Protein 7DGY (pdb70)

Solvent-accessible surface area: 5632 Å² total; per-residue (Å²): 89,48,100,89,1,40,61,28,0,52,48,34,0,107,70,1,9,58,40,3,140,136,55,32,51,68,106,83,0,54,62,73,0,52,101,9,0,120,89,0,15,60,64,6,90,160,88,70,20,60,112,65,9,15,116,130,0,22,74,17,0,66,55,10,0,97,62,33,13,154,109,28,107,118,101,7,14,114,66,0,63,65,0,2,84,27,0,28,104,32,0,106,85,44,11,120,103,111,189

B-factor: mean 35.5, std 10.79, range [22.15, 73.75]

Foldseek 3Di:
DCVVLLVLLLVLLVVLLVCLQVPHDLVVSLVSLLVVLVVSLCVCVVVVHDPVVLVSSLVSLQVSLVVSLVVHPDVSSVSSNVSSVSSSVNSVVVVVVVD

Nearest PDB structures (foldseek):
  7dgy-assembly1_A  TM=1.010E+00  e=1.486E-13  Escherichia coli 'BL21-Gold(DE3)pLysS AG'
  8g9k-assembly1_A  TM=6.183E-01  e=2.452E-01  synthetic construct
  1s2x-assembly1_A  TM=3.249E-01  e=5.419E+00  Helicobacter pylori
  1t6p-assembly2_G  TM=3.095E-01  e=5.419E+00  Rhodotorula toruloides

Structure (mmCIF, N/CA/C/O backbone):
data_7DGY
#
_entry.id   7DGY
#
_cell.length_a   70.682
_cell.length_b   70.682
_cell.length_c   64.540
_cell.angle_alpha   90.000
_cell.angle_beta   90.000
_cell.angle_gamma   90.000
#
_symmetry.space_group_name_H-M   'P 41 21 2'
#
loop_
_entity.id
_entity.type
_entity.pdbx_description
1 polymer 'de novo designed protein H4C2R'
2 water water
#
loop_
_atom_site.group_PDB
_atom_site.id
_atom_site.type_symbol
_atom_site.label_atom_id
_atom_site.label_alt_id
_atom_site.label_comp_id
_atom_site.label_asym_id
_atom_site.label_entity_id
_atom_site.label_seq_id
_atom_site.pdbx_PDB_ins_code
_atom_site.Cartn_x
_atom_site.Cartn_y
_atom_site.Cartn_z
_atom_site.occupancy
_atom_site.B_iso_or_equiv
_atom_site.auth_seq_id
_atom_site.auth_comp_id
_atom_site.auth_asym_id
_atom_site.auth_atom_id
_atom_site.pdbx_PDB_model_num
ATOM 1 N N . GLY A 1 2 ? -4.827 36.044 -2.228 1.00 67.28 0 GLY A N 1
ATOM 2 C CA . GLY A 1 2 ? -3.599 36.697 -2.643 1.00 65.44 0 GLY A CA 1
ATOM 3 C C . GLY A 1 2 ? -2.510 35.706 -3.008 1.00 51.84 0 GLY A C 1
ATOM 4 O O . GLY A 1 2 ? -1.435 35.703 -2.411 1.00 53.92 0 GLY A O 1
ATOM 5 N N . HIS A 1 3 ? -2.791 34.857 -3.993 1.00 46.36 1 HIS A N 1
ATOM 6 C CA . HIS A 1 3 ? -1.853 33.822 -4.433 1.00 40.66 1 HIS A CA 1
ATOM 7 C C . HIS A 1 3 ? -1.817 33.780 -5.952 1.00 38.37 1 HIS A C 1
ATOM 8 O O . HIS A 1 3 ? -2.234 32.798 -6.583 1.00 36.60 1 HIS A O 1
ATOM 15 N N . PRO A 1 4 ? -1.288 34.833 -6.583 1.00 36.27 2 PRO A N 1
ATOM 16 C CA . PRO A 1 4 ? -1.213 34.847 -8.051 1.00 38.83 2 PRO A CA 1
ATOM 17 C C . PRO A 1 4 ? -0.328 33.756 -8.623 1.00 35.72 2 PRO A C 1
ATOM 18 O O . PRO A 1 4 ? -0.527 33.366 -9.781 1.00 33.65 2 PRO A O 1
ATOM 22 N N . GLU A 1 5 ? 0.648 33.258 -7.858 1.00 31.87 3 GLU A N 1
ATOM 23 C CA . GLU A 1 5 ? 1.479 32.170 -8.361 1.00 31.49 3 GLU A CA 1
ATOM 24 C C . GLU A 1 5 ? 0.671 30.887 -8.531 1.00 32.30 3 GLU A C 1
ATOM 25 O O . GLU A 1 5 ? 0.972 30.083 -9.422 1.00 29.36 3 GLU A O 1
ATOM 31 N N . ILE A 1 6 ? -0.358 30.679 -7.703 1.00 31.60 4 ILE A N 1
ATOM 32 C CA . ILE A 1 6 ? -1.199 29.496 -7.875 1.00 31.13 4 ILE A CA 1
ATOM 33 C C . ILE A 1 6 ? -2.092 29.661 -9.097 1.00 30.11 4 ILE A C 1
ATOM 34 O O . ILE A 1 6 ? -2.267 28.728 -9.891 1.00 30.69 4 ILE A O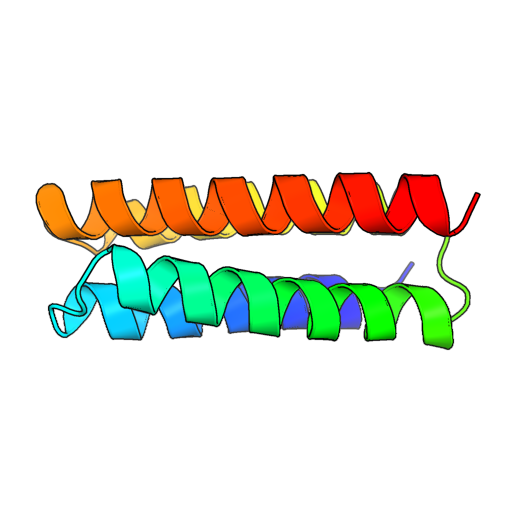 1
ATOM 39 N N . VAL A 1 7 ? -2.669 30.850 -9.275 1.00 32.18 5 VAL A N 1
ATOM 40 C CA . VAL A 1 7 ? -3.473 31.101 -10.467 1.00 30.47 5 VAL A CA 1
ATOM 41 C C . VAL A 1 7 ? -2.629 30.891 -11.719 1.00 30.03 5 VAL A C 1
ATOM 42 O O . VAL A 1 7 ? -3.056 30.233 -12.675 1.00 30.73 5 VAL A O 1
ATOM 46 N N . ALA A 1 8 ? -1.396 31.414 -11.714 1.00 28.10 6 ALA A N 1
ATOM 47 C CA . ALA A 1 8 ? -0.528 31.246 -12.874 1.00 28.48 6 ALA A CA 1
ATOM 48 C C . ALA A 1 8 ? -0.162 29.784 -13.101 1.00 29.98 6 ALA A C 1
ATOM 49 O O . ALA A 1 8 ? -0.022 29.352 -14.253 1.00 29.27 6 ALA A O 1
ATOM 51 N N . ALA A 1 9 ? 0.016 29.011 -12.029 1.00 25.18 7 ALA A N 1
ATOM 52 C CA . ALA A 1 9 ? 0.303 27.589 -12.210 1.00 26.04 7 ALA A CA 1
ATOM 53 C C . ALA A 1 9 ? -0.882 26.877 -12.852 1.00 27.88 7 ALA A C 1
ATOM 54 O O . ALA A 1 9 ? -0.705 26.022 -13.728 1.00 26.49 7 ALA A O 1
ATOM 56 N N . ALA A 1 10 ? -2.100 27.219 -12.428 1.00 26.36 8 ALA A N 1
ATOM 57 C CA . ALA A 1 10 ? -3.282 26.579 -12.999 1.00 27.68 8 ALA A CA 1
ATOM 58 C C . ALA A 1 10 ? -3.407 26.896 -14.479 1.00 26.87 8 ALA A C 1
ATOM 59 O O . ALA A 1 10 ? -3.724 26.016 -15.285 1.00 26.75 8 ALA A O 1
ATOM 61 N N . VAL A 1 11 ? -3.157 28.156 -14.858 1.00 24.87 9 VAL A N 1
ATOM 62 C CA . VAL A 1 11 ? -3.183 28.521 -16.270 1.00 24.15 9 VAL A CA 1
ATOM 63 C C . VAL A 1 11 ? -2.148 27.717 -17.042 1.00 26.19 9 VAL A C 1
ATOM 64 O O . VAL A 1 11 ? -2.400 27.264 -18.169 1.00 27.57 9 VAL A O 1
ATOM 68 N N . ALA A 1 12 ? -0.970 27.511 -16.437 1.00 26.90 10 ALA A N 1
ATOM 69 C CA . ALA A 1 12 ? 0.089 26.759 -17.101 1.00 26.19 10 ALA A CA 1
ATOM 70 C C . ALA A 1 12 ? -0.308 25.298 -17.312 1.00 27.86 10 ALA A C 1
ATOM 71 O O . ALA A 1 12 ? 0.052 24.692 -18.331 1.00 29.22 10 ALA A O 1
ATOM 73 N N . PHE A 1 13 ? -1.039 24.711 -16.362 1.00 24.91 11 PHE A N 1
ATOM 74 C CA . PHE A 1 13 ? -1.534 23.349 -16.560 1.00 23.48 11 PHE A CA 1
ATOM 75 C C . PHE A 1 13 ? -2.550 23.295 -17.695 1.00 25.92 11 PHE A C 1
ATOM 76 O O . PHE A 1 13 ? -2.554 22.346 -18.489 1.00 27.20 11 PHE A O 1
ATOM 84 N N . VAL A 1 14 ? -3.417 24.306 -17.797 1.00 25.57 12 VAL A N 1
ATOM 85 C CA . VAL A 1 14 ? -4.339 24.359 -18.931 1.00 24.08 12 VAL A CA 1
ATOM 86 C C . VAL A 1 14 ? -3.564 24.467 -20.240 1.00 26.33 12 VAL A C 1
ATOM 87 O O . VAL A 1 14 ? -3.911 23.826 -21.240 1.00 27.56 12 VAL A O 1
ATOM 91 N N . ARG A 1 15 ? -2.495 25.248 -20.246 1.00 24.21 13 ARG A N 1
ATOM 92 C CA . ARG A 1 15 ? -1.670 25.373 -21.471 1.00 23.86 13 ARG A CA 1
ATOM 93 C C . ARG A 1 15 ? -1.090 24.005 -21.847 1.00 26.70 13 ARG A C 1
ATOM 94 O O . ARG A 1 15 ? -1.042 23.687 -22.977 1.00 28.56 13 ARG A O 1
ATOM 102 N N . GLN A 1 16 ? -0.721 23.213 -20.870 1.00 27.19 14 GLN A N 1
ATOM 103 C CA . GLN A 1 16 ? -0.176 21.867 -21.168 1.00 27.77 14 GLN A CA 1
ATOM 104 C C . GLN A 1 16 ? -1.267 21.051 -21.856 1.00 28.49 14 GLN A C 1
ATOM 105 O O . GLN A 1 16 ? -0.972 20.385 -22.792 1.00 29.46 14 GLN A O 1
ATOM 111 N N . ILE A 1 17 ? -2.493 21.138 -21.375 1.00 25.06 15 ILE A N 1
ATOM 112 C CA . ILE A 1 17 ? -3.556 20.358 -21.993 1.00 27.97 15 ILE A CA 1
ATOM 113 C C . ILE A 1 17 ? -3.882 20.910 -23.373 1.00 28.96 15 ILE A C 1
ATOM 114 O O . ILE A 1 17 ? -4.238 20.154 -24.285 1.00 26.88 15 ILE A O 1
ATOM 119 N N . TRP A 1 18 ? -3.740 22.224 -23.565 1.00 26.57 16 TRP A N 1
ATOM 120 C CA . TRP A 1 18 ? -3.859 22.785 -24.906 1.00 26.87 16 TRP A CA 1
ATOM 121 C C . TRP A 1 18 ? -2.838 22.160 -25.852 1.00 29.55 16 TRP A C 1
ATOM 122 O O . TRP A 1 18 ? -3.171 21.804 -26.992 1.00 28.46 16 TRP A O 1
ATOM 133 N N . GLU A 1 19 ? -1.614 21.996 -25.387 1.00 30.24 17 GLU A N 1
ATOM 134 C CA . GLU A 1 19 ? -0.575 21.338 -26.218 1.00 33.79 17 GLU A CA 1
ATOM 135 C C . GLU A 1 19 ? -1.023 19.917 -26.560 1.00 30.97 17 GLU A C 1
ATOM 136 O O . GLU A 1 19 ? -0.933 19.555 -27.686 1.00 34.14 17 GLU A O 1
ATOM 142 N N . TYR A 1 20 ? -1.493 19.177 -25.575 1.00 28.04 18 TYR A N 1
ATOM 143 C CA . TYR A 1 20 ? -1.977 17.820 -25.816 1.00 30.69 18 TYR A CA 1
ATOM 144 C C . TYR A 1 20 ? -3.079 17.810 -26.868 1.00 30.63 18 TYR A C 1
ATOM 145 O O . TYR A 1 20 ? -3.085 16.969 -27.772 1.00 32.43 18 TYR A O 1
ATOM 154 N N . ALA A 1 21 ? -4.043 18.727 -26.742 1.00 31.78 19 ALA A N 1
ATOM 155 C CA . ALA A 1 21 ? -5.140 18.790 -27.701 1.00 30.93 19 ALA A CA 1
ATOM 156 C C . ALA A 1 21 ? -4.620 19.078 -29.101 1.00 32.58 19 ALA A C 1
ATOM 157 O O . ALA A 1 21 ? -5.044 18.447 -30.077 1.00 34.40 19 ALA A O 1
ATOM 159 N N . ARG A 1 22 ? -3.706 20.046 -29.216 1.00 30.50 20 ARG A N 1
ATOM 160 C CA . ARG A 1 22 ? -3.135 20.393 -30.513 1.00 33.66 20 ARG A CA 1
ATOM 161 C C . ARG A 1 22 ? -2.442 19.194 -31.144 1.00 37.56 20 ARG A C 1
ATOM 162 O O . ARG A 1 22 ? -2.473 19.019 -32.369 1.00 39.93 20 ARG A O 1
ATOM 170 N N . GLN A 1 23 ? -1.832 18.345 -30.322 1.00 36.04 21 GLN A N 1
ATOM 171 C CA . GLN A 1 23 ? -1.135 17.163 -30.814 1.00 37.06 21 GLN A CA 1
ATOM 172 C C . GLN A 1 23 ? -2.075 16.018 -31.164 1.00 43.53 21 GLN A C 1
ATOM 173 O O . GLN A 1 23 ? -1.598 14.962 -31.601 1.00 41.15 21 GLN A O 1
ATOM 179 N N . GLY A 1 24 ? -3.381 16.196 -30.986 1.00 36.28 22 GLY A N 1
ATOM 180 C CA . GLY A 1 24 ? -4.344 15.163 -31.326 1.00 38.63 22 GLY A CA 1
ATOM 181 C C . GLY A 1 24 ? -4.610 14.138 -30.249 1.00 37.48 22 GLY A C 1
ATOM 182 O O . GLY A 1 24 ? -5.086 13.042 -30.564 1.00 38.99 22 GLY A O 1
ATOM 183 N N . MET A 1 25 ? -4.318 14.454 -28.990 1.00 31.96 23 MET A N 1
ATOM 184 C CA . MET A 1 25 ? -4.548 13.512 -27.906 1.00 36.75 23 MET A CA 1
ATOM 185 C C . MET A 1 25 ? -6.024 13.148 -27.816 1.00 35.71 23 MET A C 1
ATOM 186 O O . MET A 1 25 ? -6.907 13.981 -28.036 1.00 33.73 23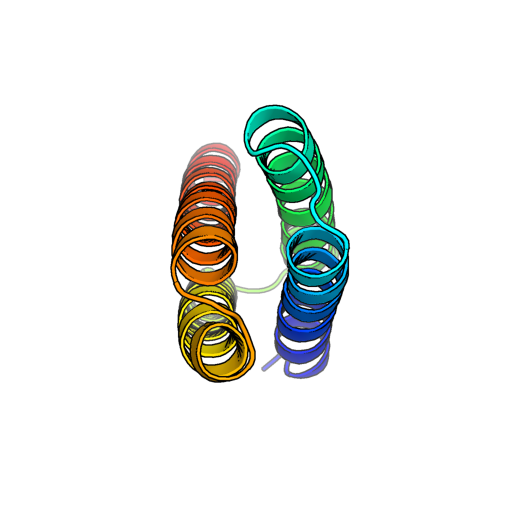 MET A O 1
ATOM 191 N N . SER A 1 26 ? -6.286 11.880 -27.515 1.00 31.17 24 SER A N 1
ATOM 192 C CA . SER A 1 26 ? -7.648 11.404 -27.340 1.00 32.99 24 SER A CA 1
ATOM 193 C C . SER A 1 26 ? -8.324 12.088 -26.153 1.00 33.85 24 SER A C 1
ATOM 194 O O . SER A 1 26 ? -7.681 12.454 -25.168 1.00 31.11 24 SER A O 1
ATOM 197 N N . LEU A 1 27 ? -9.648 12.240 -26.248 1.00 31.06 25 LEU A N 1
ATOM 198 C CA . LEU A 1 27 ? -10.397 12.865 -25.160 1.00 29.94 25 LEU A CA 1
ATOM 199 C C . LEU A 1 27 ? -10.206 12.115 -23.845 1.00 31.42 25 LEU A C 1
ATOM 200 O O . LEU A 1 27 ? -10.085 12.736 -22.781 1.00 29.66 25 LEU A O 1
ATOM 205 N N . ASP A 1 28 ? -10.176 10.777 -23.883 1.00 29.40 26 ASP A N 1
ATOM 206 C CA . ASP A 1 28 ? -10.080 10.060 -22.614 1.00 28.89 26 ASP A CA 1
ATOM 207 C C . ASP A 1 28 ? -8.738 10.314 -21.935 1.00 32.55 26 ASP A C 1
ATOM 208 O O . ASP A 1 28 ? -8.686 10.507 -20.714 1.00 30.84 26 ASP A O 1
ATOM 213 N N . GLU A 1 29 ? -7.648 10.372 -22.707 1.00 30.23 27 GLU A N 1
ATOM 214 C CA . GLU A 1 29 ? -6.356 10.680 -22.099 1.00 30.01 27 GLU A CA 1
ATOM 215 C C . GLU A 1 29 ? -6.295 12.127 -21.624 1.00 29.94 27 GLU A C 1
ATOM 216 O O . GLU A 1 29 ? -5.670 12.418 -20.597 1.00 30.44 27 GLU A O 1
ATOM 222 N N . MET A 1 30 ? -6.925 13.051 -22.359 1.00 27.31 28 MET A N 1
ATOM 223 C CA . MET A 1 30 ? -6.925 14.445 -21.921 1.00 27.40 28 MET A CA 1
ATOM 224 C C . MET A 1 30 ? -7.626 14.589 -20.576 1.00 28.52 28 MET A C 1
ATOM 225 O O . MET A 1 30 ? -7.194 15.371 -19.722 1.00 25.81 28 MET A O 1
ATOM 230 N N . ILE A 1 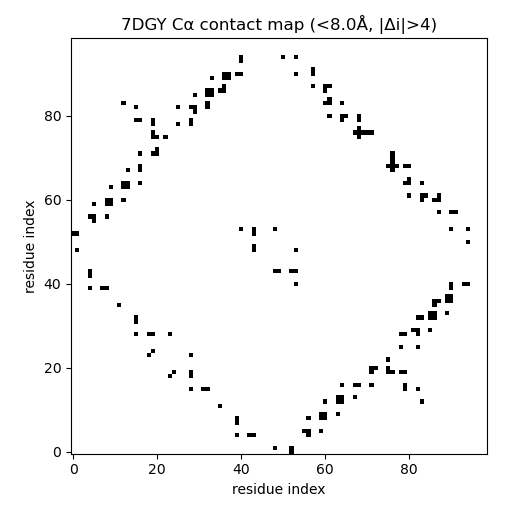31 ? -8.713 13.838 -20.371 1.00 27.51 29 ILE A N 1
ATOM 231 C CA . ILE A 1 31 ? -9.421 13.878 -19.093 1.00 24.98 29 ILE A CA 1
ATOM 232 C C . ILE A 1 31 ? -8.559 13.293 -17.981 1.00 28.69 29 ILE A C 1
ATOM 233 O O . ILE A 1 31 ? -8.534 13.812 -16.856 1.00 26.41 29 ILE A O 1
ATOM 238 N N . ALA A 1 32 ? -7.842 12.198 -18.267 1.00 26.86 30 ALA A N 1
ATOM 239 C CA . ALA A 1 32 ? -6.924 11.644 -17.273 1.00 26.72 30 ALA A CA 1
ATOM 240 C C . ALA A 1 32 ? -5.889 12.678 -16.840 1.00 28.76 30 ALA A C 1
ATOM 241 O O . ALA A 1 32 ? -5.612 12.829 -15.640 1.00 26.98 30 ALA A O 1
ATOM 243 N N . TRP A 1 33 ? -5.305 13.402 -17.802 1.00 25.69 31 TRP A N 1
ATOM 244 C CA . TRP A 1 33 ? -4.371 14.473 -17.456 1.00 32.04 31 TRP A CA 1
ATOM 245 C C . TRP A 1 33 ? -5.066 15.585 -16.686 1.00 29.29 31 TRP A C 1
ATOM 246 O O . TRP A 1 33 ? -4.505 16.138 -15.733 1.00 26.99 31 TRP A O 1
ATOM 257 N N . ALA A 1 34 ? -6.286 15.939 -17.095 1.00 28.30 32 ALA A N 1
ATOM 258 C CA . ALA A 1 34 ? -7.026 16.981 -16.385 1.00 27.37 32 ALA A CA 1
ATOM 259 C C . ALA A 1 34 ? -7.204 16.642 -14.912 1.00 29.98 32 ALA A C 1
ATOM 260 O O . ALA A 1 34 ? -7.047 17.509 -14.042 1.00 26.62 32 ALA A O 1
ATOM 262 N N . VAL A 1 35 ? -7.541 15.388 -14.604 1.00 24.95 33 VAL A N 1
ATOM 263 C CA . VAL A 1 35 ? -7.735 15.013 -13.208 1.00 25.68 33 VAL A CA 1
ATOM 264 C C . VAL A 1 35 ? -6.413 15.076 -12.448 1.00 25.53 33 VAL A C 1
ATOM 265 O O . VAL A 1 35 ? -6.362 15.536 -11.302 1.00 26.23 33 VAL A O 1
ATOM 269 N N . LYS A 1 36 ? -5.349 14.620 -13.075 1.00 26.84 34 LYS A N 1
ATOM 270 C CA . LYS A 1 36 ? -4.018 14.666 -12.443 1.00 26.44 34 LYS A CA 1
ATOM 271 C C . LYS A 1 36 ? -3.656 16.114 -12.127 1.00 28.94 34 LYS A C 1
A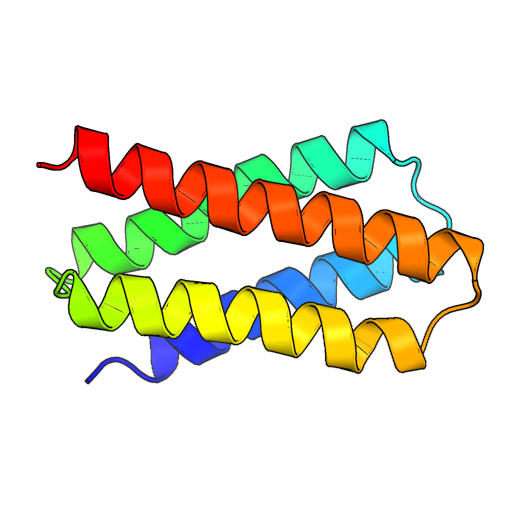TOM 272 O O . LYS A 1 36 ? -3.286 16.382 -11.051 1.00 28.14 34 LYS A O 1
ATOM 278 N N . TYR A 1 37 ? -3.829 16.997 -13.088 1.00 26.25 35 TYR A N 1
ATOM 279 C CA . TYR A 1 37 ? -3.455 18.395 -12.878 1.00 28.96 35 TYR A CA 1
ATOM 280 C C . TYR A 1 37 ? -4.386 19.081 -11.883 1.00 26.02 35 TYR A C 1
ATOM 281 O O . TYR A 1 37 ? -3.953 19.954 -11.118 1.00 26.05 35 TYR A O 1
ATOM 290 N N . ALA A 1 38 ? -5.671 18.714 -11.875 1.00 27.55 36 ALA A N 1
ATOM 291 C CA . ALA A 1 38 ? -6.569 19.278 -10.873 1.00 27.33 36 ALA A CA 1
ATOM 292 C C . ALA A 1 38 ? -6.091 18.943 -9.467 1.00 26.86 36 ALA A C 1
ATOM 293 O O . ALA A 1 38 ? -6.101 19.799 -8.574 1.00 26.23 36 ALA A O 1
ATOM 295 N N . LYS A 1 39 ? -5.661 17.698 -9.249 1.00 27.15 37 LYS A N 1
ATOM 296 C CA . LYS A 1 39 ? -5.142 17.329 -7.939 1.00 25.80 37 LYS A CA 1
ATOM 297 C C . LYS A 1 39 ? -3.880 18.116 -7.604 1.00 27.91 37 LYS A C 1
ATOM 298 O O . LYS A 1 39 ? -3.686 18.523 -6.453 1.00 30.40 37 LYS A O 1
ATOM 304 N N . LYS A 1 40 ? -2.999 18.328 -8.593 1.00 26.28 38 LYS A N 1
ATOM 305 C CA . LYS A 1 40 ? -1.794 19.120 -8.336 1.00 23.67 38 LYS A CA 1
ATOM 306 C C . LYS A 1 40 ? -2.148 20.551 -7.971 1.00 31.77 38 LYS A C 1
ATOM 307 O O . LYS A 1 40 ? -1.555 21.134 -7.053 1.00 29.61 38 LYS A O 1
ATOM 313 N N . ILE A 1 41 ? -3.111 21.133 -8.689 1.00 27.40 39 ILE A N 1
ATOM 314 C CA . ILE A 1 41 ? -3.540 22.498 -8.410 1.00 28.10 39 ILE A CA 1
ATOM 315 C C . ILE A 1 41 ? -4.140 22.582 -7.016 1.00 32.37 39 ILE A C 1
ATOM 316 O O . ILE A 1 41 ? -3.821 23.488 -6.238 1.00 28.43 39 ILE A O 1
ATOM 321 N N . PHE A 1 42 ? -5.016 21.633 -6.671 1.00 26.90 40 PHE A N 1
ATOM 322 C CA . PHE A 1 42 ? -5.614 21.690 -5.343 1.00 25.56 40 PHE A CA 1
ATOM 323 C C . PHE A 1 42 ? -4.564 21.550 -4.253 1.00 32.25 40 PHE A C 1
ATOM 324 O O . PHE A 1 42 ? -4.673 22.180 -3.195 1.00 31.66 40 PHE A O 1
ATOM 332 N N . ASP A 1 43 ? -3.551 20.743 -4.496 1.00 30.59 41 ASP A N 1
ATOM 333 C CA . ASP A 1 43 ? -2.488 20.601 -3.476 1.00 31.59 41 ASP A CA 1
ATOM 334 C C . ASP A 1 43 ? -1.828 21.949 -3.227 1.00 30.69 41 ASP A C 1
ATOM 335 O O . ASP A 1 43 ? -1.498 22.209 -2.135 1.00 38.32 41 ASP A O 1
ATOM 340 N N . LEU A 1 44 ? -1.601 22.721 -4.264 1.00 29.41 42 LEU A N 1
ATOM 341 C CA . LEU A 1 44 ? -1.038 24.055 -4.061 1.00 31.02 42 LEU A CA 1
ATOM 342 C C . LEU A 1 44 ? -1.926 24.876 -3.132 1.00 35.12 42 LEU A C 1
ATOM 343 O O . LEU A 1 44 ? -1.452 25.479 -2.163 1.00 33.90 42 LEU A O 1
ATOM 348 N N . VAL A 1 45 ? -3.227 24.891 -3.410 1.00 30.30 43 VAL A N 1
ATOM 349 C CA . VAL A 1 45 ? -4.173 25.644 -2.591 1.00 27.64 43 VAL A CA 1
ATOM 350 C C . VAL A 1 45 ? -4.157 25.141 -1.153 1.00 31.60 43 VAL A C 1
ATOM 351 O O . VAL A 1 45 ? -4.064 25.926 -0.200 1.00 36.67 43 VAL A O 1
ATOM 355 N N . LYS A 1 46 ? -4.244 23.821 -0.976 1.00 30.33 44 LYS A N 1
ATOM 356 C CA . LYS A 1 46 ? -4.308 23.252 0.368 1.00 35.59 44 LYS A CA 1
ATOM 357 C C . LYS A 1 46 ? -3.013 23.496 1.137 1.00 37.70 44 LYS A C 1
ATOM 358 O O . LYS A 1 46 ? -3.037 23.938 2.292 1.00 36.13 44 LYS A O 1
ATOM 364 N N . LYS A 1 47 ? -1.869 23.207 0.518 1.00 33.92 45 LYS A N 1
ATOM 365 C CA . LYS A 1 47 ? -0.607 23.316 1.248 1.00 33.73 45 LYS A CA 1
ATOM 366 C C . LYS A 1 47 ? -0.222 24.763 1.523 1.00 33.00 45 LYS A C 1
ATOM 367 O O . LYS A 1 47 ? 0.574 25.020 2.434 1.00 37.85 45 LYS A O 1
ATOM 373 N N . MET A 1 48 ? -0.774 25.671 0.759 1.00 34.47 46 MET A N 1
ATOM 374 C CA . MET A 1 48 ? -0.456 27.073 1.042 1.00 40.96 46 MET A CA 1
ATOM 375 C C . MET A 1 48 ? -1.489 27.651 2.022 1.00 44.30 46 MET A C 1
ATOM 376 O O . MET A 1 48 ? -1.327 28.776 2.366 1.00 54.54 46 MET A O 1
ATOM 381 N N . GLY A 1 49 ? -2.454 26.873 2.514 1.00 41.85 47 GLY A N 1
ATOM 382 C CA . GLY A 1 49 ? -3.480 27.405 3.394 1.00 46.27 47 GLY A CA 1
ATOM 383 C C . GLY A 1 49 ? -4.276 28.513 2.743 1.00 49.09 47 GLY A C 1
ATOM 384 O O . GLY A 1 49 ? -4.687 29.463 3.420 1.00 50.47 47 GLY A O 1
ATOM 385 N N . ALA A 1 50 ? -4.488 28.421 1.432 1.00 42.90 48 ALA A N 1
ATOM 386 C CA . ALA A 1 50 ? -5.221 29.444 0.703 1.00 45.87 48 ALA A CA 1
ATOM 387 C C . ALA A 1 50 ? -6.724 29.305 0.938 1.00 40.81 48 ALA A C 1
ATOM 388 O O . ALA A 1 50 ? -7.241 28.223 1.222 1.00 41.94 48 ALA A O 1
ATOM 390 N N . SER A 1 51 ? -7.431 30.421 0.781 1.00 41.40 49 SER A N 1
ATOM 391 C CA . SER A 1 51 ? -8.837 30.484 1.144 1.00 41.43 49 SER A CA 1
ATOM 392 C C . SER A 1 51 ? -9.726 29.889 0.053 1.00 42.88 49 SER A C 1
ATOM 393 O O . SER A 1 51 ? -9.298 29.632 -1.077 1.00 39.96 49 SER A O 1
ATOM 396 N N . ASP A 1 52 ? -10.997 29.683 0.414 1.00 37.28 50 ASP A N 1
ATOM 397 C CA . ASP A 1 52 ? -12.008 29.327 -0.576 1.00 38.49 50 ASP A CA 1
ATOM 398 C C . ASP A 1 52 ? -12.091 30.372 -1.682 1.00 37.44 50 ASP A C 1
ATOM 399 O O . ASP A 1 52 ? -12.384 30.035 -2.835 1.00 36.42 50 ASP A O 1
ATOM 404 N N . GLU A 1 53 ? -11.865 31.646 -1.347 1.00 40.24 51 GLU A N 1
ATOM 405 C CA . GLU A 1 53 ? -11.872 32.691 -2.369 1.00 40.91 51 GLU A CA 1
ATOM 406 C C . GLU A 1 53 ? -10.757 32.470 -3.379 1.00 38.28 51 GLU A C 1
ATOM 407 O O . GLU A 1 53 ? -10.958 32.649 -4.589 1.00 36.05 51 GLU A O 1
ATOM 409 N N . VAL A 1 54 ? -9.573 32.074 -2.902 1.00 32.73 52 VAL A N 1
ATOM 410 C CA . VAL A 1 54 ? -8.482 31.755 -3.814 1.00 34.41 52 VAL A CA 1
ATOM 411 C C . VAL A 1 54 ? -8.872 30.586 -4.703 1.00 30.73 52 VAL A C 1
ATOM 412 O O . VAL A 1 54 ? -8.633 30.606 -5.914 1.00 30.23 52 VAL A O 1
ATOM 416 N N . LEU A 1 55 ? -9.497 29.555 -4.122 1.00 28.61 53 LEU A N 1
ATOM 417 C CA . LEU A 1 55 ? -9.902 28.409 -4.929 1.00 27.85 53 LEU A CA 1
ATOM 418 C C . LEU A 1 55 ? -10.869 28.830 -6.022 1.00 29.82 53 LEU A C 1
ATOM 419 O O . LEU A 1 55 ? -10.785 28.345 -7.156 1.00 28.06 53 LEU A O 1
ATOM 424 N N . LYS A 1 56 ? -11.761 29.748 -5.715 1.00 29.37 54 LYS A N 1
ATOM 425 C CA . LYS A 1 56 ? -12.724 30.241 -6.720 1.00 31.16 54 LYS A CA 1
ATOM 426 C C . LYS A 1 56 ? -11.979 31.020 -7.798 1.00 26.27 54 LYS A C 1
ATOM 427 O O . LYS A 1 56 ? -12.293 30.882 -8.906 1.00 30.23 54 LYS A O 1
ATOM 433 N N . LYS A 1 57 ? -11.034 31.846 -7.420 1.00 28.60 55 LYS A N 1
ATOM 434 C CA . LYS A 1 57 ? -10.258 32.574 -8.423 1.00 30.14 55 LYS A CA 1
ATOM 435 C C . LYS A 1 57 ? -9.485 31.618 -9.320 1.00 31.29 55 LYS A C 1
ATOM 436 O O . LYS A 1 57 ? -9.344 31.859 -10.523 1.00 29.26 55 LYS A O 1
ATOM 442 N N . VAL A 1 58 ? -8.958 30.540 -8.742 1.00 26.90 56 VAL A N 1
ATOM 443 C CA . VAL A 1 58 ? -8.264 29.531 -9.538 1.00 25.78 56 VAL A CA 1
ATOM 444 C C . VAL A 1 58 ? -9.230 28.864 -10.512 1.00 25.30 56 VAL A C 1
ATOM 445 O O . VAL A 1 58 ? -8.915 28.671 -11.693 1.00 26.83 56 VAL A O 1
ATOM 449 N N . MET A 1 59 ? -10.400 28.477 -10.047 1.00 24.21 57 MET A N 1
ATOM 450 C CA . MET A 1 59 ? -11.393 27.831 -10.935 1.00 26.04 57 MET A CA 1
ATOM 451 C C . MET A 1 59 ? -11.785 28.778 -12.074 1.00 28.49 57 MET A C 1
ATOM 452 O O . MET A 1 59 ? -11.859 28.355 -13.177 1.00 25.33 57 MET A O 1
ATOM 457 N N . ASP A 1 60 ? -12.005 30.038 -11.755 1.00 26.40 58 ASP A N 1
ATOM 458 C CA . ASP A 1 60 ? -12.333 31.002 -12.808 1.00 27.61 58 ASP A CA 1
ATOM 459 C C . ASP A 1 60 ? -11.211 31.092 -13.840 1.00 26.95 58 ASP A C 1
ATOM 460 O O . ASP A 1 60 ? -11.468 31.188 -15.049 1.00 28.42 58 ASP A O 1
ATOM 465 N N . ALA A 1 61 ? -9.961 31.104 -13.375 1.00 26.77 59 ALA A N 1
ATOM 466 C CA . ALA A 1 61 ? -8.825 31.232 -14.287 1.00 26.09 59 ALA A CA 1
ATOM 467 C C . ALA A 1 61 ? -8.679 29.999 -15.165 1.00 25.72 59 ALA A C 1
ATOM 468 O O . ALA A 1 61 ? -8.320 30.112 -16.342 1.00 27.06 59 ALA A O 1
ATOM 470 N N . VA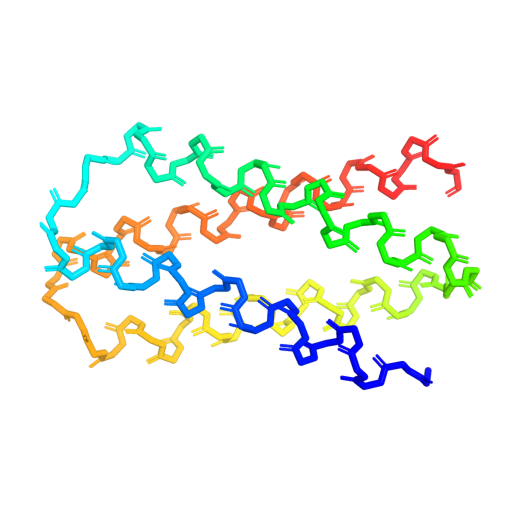L A 1 62 ? -8.962 28.814 -14.617 1.00 24.10 60 VAL A N 1
ATOM 471 C CA . VAL A 1 62 ? -8.897 27.592 -15.417 1.00 22.56 60 VAL A CA 1
ATOM 472 C C . VAL A 1 62 ? -9.878 27.662 -16.585 1.00 25.85 60 VAL A C 1
ATOM 473 O O . VAL A 1 62 ? -9.530 27.374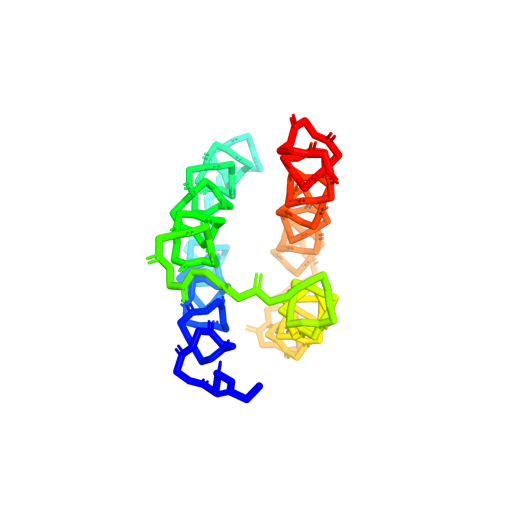 -17.738 1.00 24.66 60 VAL A O 1
ATOM 477 N N . LEU A 1 63 ? -11.126 28.044 -16.303 1.00 24.55 61 LEU A N 1
ATOM 478 C CA . LEU A 1 63 ? -12.111 28.134 -17.370 1.00 25.17 61 LEU A CA 1
ATOM 479 C C . LEU A 1 63 ? -11.733 29.214 -18.373 1.00 27.12 61 LEU A C 1
ATOM 480 O O . LEU A 1 63 ? -11.837 29.010 -19.589 1.00 27.26 61 LEU A O 1
ATOM 485 N N . ALA A 1 64 ? -11.292 30.373 -17.880 1.00 27.78 62 ALA A N 1
ATOM 486 C CA . ALA A 1 64 ? -10.899 31.449 -18.781 1.00 28.16 62 ALA A CA 1
ATOM 487 C C . ALA A 1 64 ? -9.706 31.037 -19.635 1.00 27.69 62 ALA A C 1
ATOM 488 O O . ALA A 1 64 ? -9.680 31.300 -20.840 1.00 26.27 62 ALA A O 1
ATOM 490 N N . ALA A 1 65 ? -8.704 30.398 -19.024 1.00 25.12 63 ALA A N 1
ATOM 491 C CA . ALA A 1 65 ? -7.552 29.942 -19.801 1.00 25.84 63 ALA A CA 1
ATOM 492 C C . ALA A 1 65 ? -7.982 28.969 -20.892 1.00 28.00 63 ALA A C 1
ATOM 493 O O . ALA A 1 65 ? -7.489 29.032 -22.021 1.00 26.08 63 ALA A O 1
ATOM 495 N N . ALA A 1 66 ? -8.921 28.075 -20.578 1.00 25.13 64 ALA A N 1
ATOM 496 C CA . ALA A 1 66 ? -9.378 27.115 -21.576 1.00 24.99 64 ALA A CA 1
ATOM 497 C C . ALA A 1 66 ? -10.116 27.807 -22.716 1.00 23.27 64 ALA A C 1
ATOM 498 O O . ALA A 1 66 ? -9.932 27.456 -23.889 1.00 26.20 64 ALA A O 1
ATOM 500 N N . GLN A 1 67 ? -10.977 28.774 -22.388 1.00 23.88 65 GLN A N 1
ATOM 501 C CA . GLN A 1 67 ? -11.662 29.532 -23.426 1.00 25.02 65 GLN A CA 1
ATOM 502 C C . GLN A 1 67 ? -10.669 30.283 -24.307 1.00 26.57 65 GLN A C 1
ATOM 503 O O . GLN A 1 67 ? -10.860 30.375 -25.526 1.00 26.28 65 GLN A O 1
ATOM 509 N N . ALA A 1 68 ? -9.614 30.843 -23.709 1.00 26.13 66 ALA A N 1
ATOM 510 C CA . ALA A 1 68 ? -8.622 31.562 -24.505 1.00 28.15 66 ALA A CA 1
ATOM 511 C C . ALA A 1 68 ? -7.889 30.614 -25.445 1.00 28.62 66 ALA A C 1
ATOM 512 O O . ALA A 1 68 ? -7.737 30.894 -26.642 1.00 28.13 66 ALA A O 1
ATOM 514 N N . TYR A 1 69 ? -7.403 29.489 -24.914 1.00 24.86 67 TYR A N 1
ATOM 515 C CA . TYR A 1 69 ? -6.610 28.570 -25.729 1.00 27.21 67 TYR A CA 1
ATOM 516 C C . TYR A 1 69 ? -7.460 27.820 -26.741 1.00 29.20 67 TYR A C 1
ATOM 517 O O . TYR A 1 69 ? -6.929 27.373 -27.762 1.00 29.70 67 TYR A O 1
ATOM 526 N N . ALA A 1 70 ? -8.767 27.698 -26.500 1.00 25.62 68 ALA A N 1
ATOM 527 C CA . ALA A 1 70 ? -9.645 27.116 -27.509 1.00 27.93 68 ALA A CA 1
ATOM 528 C C . ALA A 1 70 ? -9.628 27.928 -28.798 1.00 33.13 68 ALA A C 1
ATOM 529 O O . ALA A 1 70 ? -9.873 27.373 -29.875 1.00 31.12 68 ALA A O 1
ATOM 531 N N . GLN A 1 71 ? -9.311 29.224 -28.718 1.00 30.36 69 GLN A N 1
ATOM 532 C CA . GLN A 1 71 ? -9.184 30.036 -29.923 1.00 29.82 69 GLN A CA 1
ATOM 533 C C . GLN A 1 71 ? -7.924 29.730 -30.717 1.00 33.19 69 GLN A C 1
ATOM 534 O O . GLN A 1 71 ? -7.791 30.224 -31.841 1.00 38.82 69 GLN A O 1
ATOM 540 N N . GLN A 1 72 ? -6.997 28.948 -30.167 1.00 32.60 70 GLN A N 1
ATOM 541 C CA . GLN A 1 72 ? -5.789 28.521 -30.866 1.00 34.21 70 GLN A CA 1
ATOM 542 C C . GLN A 1 72 ? -5.833 27.030 -31.172 1.00 36.79 70 GLN A C 1
ATOM 543 O O . GLN A 1 72 ? -4.804 26.349 -31.146 1.00 35.59 70 GLN A O 1
ATOM 549 N N . LEU A 1 73 ? -7.029 26.508 -31.448 1.00 32.66 71 LEU A N 1
ATOM 550 C CA . LEU A 1 73 ? -7.212 25.101 -31.786 1.00 31.41 71 LEU A CA 1
ATOM 551 C C . LEU A 1 73 ? -8.258 24.971 -32.883 1.00 35.21 71 LEU A C 1
ATOM 552 O O . LEU A 1 73 ? -9.131 25.831 -33.037 1.00 33.59 71 LEU A O 1
ATOM 557 N N . ASN A 1 74 ? -8.166 23.883 -33.643 1.00 33.63 72 ASN A N 1
ATOM 558 C CA . ASN A 1 74 ? -9.257 23.537 -34.544 1.00 36.38 72 ASN A CA 1
ATOM 559 C C . ASN A 1 74 ? -10.483 23.134 -33.724 1.00 33.28 72 ASN A C 1
ATOM 560 O O . ASN A 1 74 ? -10.420 22.990 -32.501 1.00 33.16 72 ASN A O 1
ATOM 565 N N . ASP A 1 75 ? -11.613 22.953 -34.414 1.00 37.82 73 ASP A N 1
ATOM 566 C CA . ASP A 1 75 ? -12.897 22.819 -33.724 1.00 40.01 73 ASP A CA 1
ATOM 567 C C . ASP A 1 75 ? -12.914 21.627 -32.774 1.00 33.92 73 ASP A C 1
ATOM 568 O O . ASP A 1 75 ? -13.360 21.743 -31.626 1.00 33.19 73 ASP A O 1
ATOM 573 N N . GLU A 1 76 ? -12.448 20.466 -33.237 1.00 34.53 74 GLU A N 1
ATOM 574 C CA . GLU A 1 76 ? -12.525 19.264 -32.410 1.00 34.64 74 GLU A CA 1
ATOM 575 C C . GLU A 1 76 ? -11.591 19.360 -31.211 1.00 34.87 74 GLU A C 1
ATOM 576 O O . GLU A 1 76 ? -11.979 19.045 -30.079 1.00 33.21 74 GLU A O 1
ATOM 582 N N . ALA A 1 77 ? -10.345 19.777 -31.447 1.00 28.46 75 ALA A N 1
ATOM 583 C CA . ALA A 1 77 ? -9.388 19.921 -30.357 1.00 28.29 75 ALA A CA 1
ATOM 584 C C . ALA A 1 77 ? -9.870 20.946 -29.338 1.00 29.75 75 ALA A C 1
ATOM 585 O O . ALA A 1 77 ? -9.700 20.760 -28.129 1.00 29.09 75 ALA A O 1
ATOM 587 N N . ALA A 1 78 ? -10.472 22.039 -29.809 1.00 26.73 76 ALA A N 1
ATOM 588 C CA . ALA A 1 78 ? -11.006 23.037 -28.886 1.00 27.60 76 ALA A CA 1
ATOM 589 C C . ALA A 1 78 ? -12.139 22.463 -28.046 1.00 29.49 76 ALA A C 1
ATOM 590 O O . ALA A 1 78 ? -12.234 22.739 -26.844 1.00 26.03 76 ALA A O 1
ATOM 592 N N . GLN A 1 79 ? -13.031 21.684 -28.668 1.00 26.76 77 GLN A N 1
ATOM 593 C CA . GLN A 1 79 ? -14.105 21.054 -27.903 1.00 25.27 77 GLN A CA 1
ATOM 594 C C . GLN A 1 79 ? -13.543 20.144 -26.821 1.00 26.83 77 GLN A C 1
ATOM 595 O O . GLN A 1 79 ? -14.040 20.131 -25.691 1.00 24.86 77 GLN A O 1
ATOM 601 N N . ARG A 1 80 ? -12.508 19.369 -27.154 1.00 26.92 78 ARG A N 1
ATOM 602 C CA . ARG A 1 80 ? -11.914 18.457 -26.179 1.00 25.71 78 ARG A CA 1
ATOM 603 C C . ARG A 1 80 ? -11.233 19.220 -25.049 1.00 24.71 78 ARG A C 1
ATOM 604 O O . ARG A 1 80 ? -11.334 18.830 -23.883 1.00 25.18 78 ARG A O 1
ATOM 612 N N . LEU A 1 81 ? -10.537 20.314 -25.373 1.00 24.07 79 LEU A N 1
ATOM 613 C CA . LEU A 1 81 ? -9.921 21.124 -24.324 1.00 24.03 79 LEU A CA 1
ATOM 614 C C . LEU A 1 81 ? -10.970 21.652 -23.350 1.00 25.81 79 LEU A C 1
ATOM 615 O O . LEU A 1 81 ? -10.763 21.643 -22.130 1.00 24.53 79 LEU A O 1
ATOM 620 N N . LEU A 1 82 ? -12.103 22.126 -23.870 1.00 24.25 80 LEU A N 1
ATOM 621 C CA . LEU A 1 82 ? -13.114 22.694 -22.984 1.00 25.64 80 LEU A CA 1
ATOM 622 C C . LEU A 1 82 ? -13.711 21.626 -22.082 1.00 25.31 80 LEU A C 1
ATOM 623 O O . LEU A 1 82 ? -14.017 21.899 -20.914 1.00 26.05 80 LEU A O 1
ATOM 628 N N . VAL A 1 83 ? -13.884 20.402 -22.601 1.00 22.70 81 VAL A N 1
ATOM 629 C CA . VAL A 1 83 ? -14.363 19.311 -21.746 1.00 23.99 81 VAL A CA 1
ATOM 630 C C . VAL A 1 83 ? -13.353 19.026 -20.646 1.00 24.49 81 VAL A C 1
ATOM 631 O O . VAL A 1 83 ? -13.702 18.943 -19.464 1.00 24.77 81 VAL A O 1
ATOM 635 N N . ALA A 1 84 ? -12.077 18.877 -21.020 1.00 24.58 82 ALA A N 1
ATOM 636 C CA . ALA A 1 84 ? -11.053 18.597 -20.020 1.00 23.61 82 ALA A CA 1
ATOM 637 C C . ALA A 1 84 ? -11.001 19.686 -18.955 1.00 25.85 82 ALA A C 1
ATOM 638 O O . ALA A 1 84 ? -10.854 19.393 -17.765 1.00 25.13 82 ALA A O 1
ATOM 640 N N . ALA A 1 85 ? -11.117 20.951 -19.363 1.00 24.89 83 ALA A N 1
ATOM 641 C CA . ALA A 1 85 ? -11.068 22.040 -18.392 1.00 30.52 83 ALA A CA 1
ATOM 642 C C . ALA A 1 85 ? -12.297 22.054 -17.494 1.00 25.29 83 ALA A C 1
ATOM 643 O O . ALA A 1 85 ? -12.202 22.429 -16.321 1.00 24.54 83 ALA A O 1
ATOM 645 N N . GLN A 1 86 ? -13.458 21.660 -18.021 1.00 23.62 84 GLN A N 1
ATOM 646 C CA . GLN A 1 86 ? -14.623 21.511 -17.158 1.00 22.50 84 GLN A CA 1
ATOM 647 C C . GLN A 1 86 ? -14.353 20.469 -16.085 1.00 26.37 84 GLN A C 1
ATOM 648 O O . GLN A 1 86 ? -14.741 20.646 -14.926 1.00 27.06 84 GLN A O 1
ATOM 654 N N . VAL A 1 87 ? -13.679 19.375 -16.453 1.00 24.91 85 VAL A N 1
ATOM 655 C CA . VAL A 1 87 ? -13.367 18.345 -15.468 1.00 25.78 85 VAL A CA 1
ATOM 656 C C . VAL A 1 87 ? -12.420 18.896 -14.408 1.00 26.07 85 VAL A C 1
ATOM 657 O O . VAL A 1 87 ? -12.558 18.591 -13.219 1.00 24.98 85 VAL A O 1
ATOM 661 N N . ILE A 1 88 ? -11.434 19.705 -14.810 1.00 24.44 86 ILE A N 1
ATOM 662 C CA . ILE A 1 88 ? -10.546 20.288 -13.804 1.00 22.15 86 ILE A CA 1
ATOM 663 C C . ILE A 1 88 ? -11.353 21.049 -12.767 1.00 22.79 86 ILE A C 1
ATOM 664 O O . ILE A 1 88 ? -11.157 20.885 -11.558 1.00 24.20 86 ILE A O 1
ATOM 669 N N . VAL A 1 89 ? -12.269 21.901 -13.226 1.00 24.56 87 VAL A N 1
ATOM 670 C CA . VAL A 1 89 ? -13.042 22.717 -12.298 1.00 23.13 87 VAL A CA 1
ATOM 671 C C . VAL A 1 89 ? -13.950 21.844 -11.441 1.00 26.09 87 VAL A C 1
ATOM 672 O O . VAL A 1 89 ? -14.116 22.091 -10.242 1.00 26.31 87 VAL A O 1
ATOM 676 N N . GLN A 1 90 ? -14.509 20.801 -12.024 1.00 24.20 88 GLN A N 1
ATOM 677 C CA . GLN A 1 90 ? -15.394 19.909 -11.252 1.00 26.12 88 GLN A CA 1
ATOM 678 C C . GLN A 1 90 ? -14.608 19.207 -10.147 1.00 26.68 88 GLN A C 1
ATOM 679 O O . GLN A 1 90 ? -15.120 19.066 -9.087 1.00 27.26 88 GLN A O 1
ATOM 685 N N . VAL A 1 91 ? -13.402 18.783 -10.466 1.00 24.22 89 VAL A N 1
ATOM 686 C CA . VAL A 1 91 ? -12.589 18.115 -9.459 1.00 25.94 89 VAL A CA 1
ATOM 687 C C . VAL A 1 91 ? -12.146 19.109 -8.396 1.00 28.78 89 VAL A C 1
ATOM 688 O O . VAL A 1 91 ? -12.198 18.813 -7.197 1.00 26.84 89 VAL A O 1
ATOM 692 N N . LEU A 1 92 ? -11.702 20.299 -8.810 1.00 23.98 90 LEU A N 1
ATOM 693 C CA . LEU A 1 92 ? -11.303 21.300 -7.820 1.00 25.42 90 LEU A CA 1
ATOM 694 C C . LEU A 1 92 ? -12.448 21.599 -6.862 1.00 26.28 90 LEU A C 1
ATOM 695 O O . LEU A 1 92 ? -12.253 21.683 -5.644 1.00 28.64 90 LEU A O 1
ATOM 700 N N . GLN A 1 93 ? -13.656 21.779 -7.403 1.00 24.42 91 GLN A N 1
ATOM 701 C CA . GLN A 1 93 ? -14.803 22.096 -6.558 1.00 23.64 91 GLN A CA 1
ATOM 702 C C . GLN A 1 93 ? -15.073 20.986 -5.555 1.00 30.27 91 GLN A C 1
ATOM 703 O O . GLN A 1 93 ? -15.340 21.252 -4.377 1.00 29.12 91 GLN A O 1
ATOM 709 N N . GLN A 1 94 ? -15.008 19.732 -6.006 1.00 27.78 92 GLN A N 1
ATOM 710 C CA . GLN A 1 94 ? -15.290 18.615 -5.110 1.00 28.28 92 GLN A CA 1
ATOM 711 C C . GLN A 1 94 ? -14.195 18.458 -4.060 1.00 26.94 92 GLN A C 1
ATOM 712 O O . GLN A 1 94 ? -14.487 18.204 -2.888 1.00 29.23 92 GLN A O 1
ATOM 718 N N . LEU A 1 95 ? -12.926 18.599 -4.457 1.00 27.12 93 LEU A N 1
ATOM 719 C CA . LEU A 1 95 ? -11.851 18.543 -3.468 1.00 26.95 93 LEU A CA 1
ATOM 720 C C . LEU A 1 95 ? -12.013 19.639 -2.418 1.00 30.59 93 LEU A C 1
ATOM 721 O O . LEU A 1 95 ? -11.740 19.417 -1.231 1.00 33.13 93 LEU A O 1
ATOM 726 N N . GLY A 1 96 ? -12.454 20.828 -2.834 1.00 28.01 94 GLY A N 1
ATOM 727 C CA . GLY A 1 96 ? -12.707 21.882 -1.863 1.00 29.81 94 G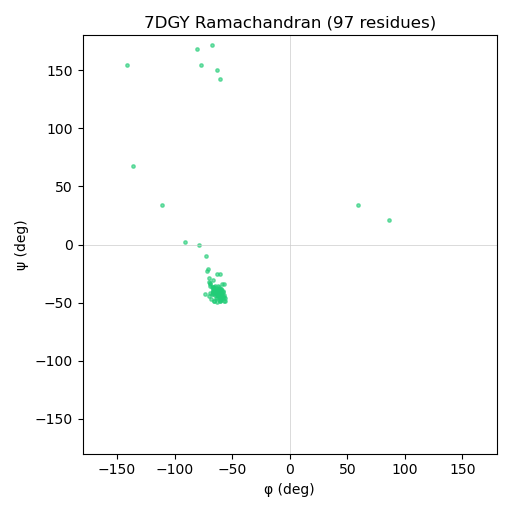LY A CA 1
ATOM 728 C C . GLY A 1 96 ? -13.798 21.501 -0.879 1.00 33.62 94 GLY A C 1
ATOM 729 O O . GLY A 1 96 ? -13.663 21.715 0.328 1.00 34.95 94 GLY A O 1
ATOM 730 N N . LEU A 1 97 ? -14.855 20.874 -1.361 1.00 31.56 95 LEU A N 1
ATOM 731 C CA . LEU A 1 97 ? -15.930 20.426 -0.448 1.00 33.75 95 LEU A CA 1
ATOM 732 C C . LEU A 1 97 ? -15.402 19.335 0.476 1.00 39.57 95 LEU A C 1
ATOM 733 O O . LEU A 1 97 ? -15.805 19.288 1.574 1.00 41.03 95 LEU A O 1
ATOM 738 N N . GLU A 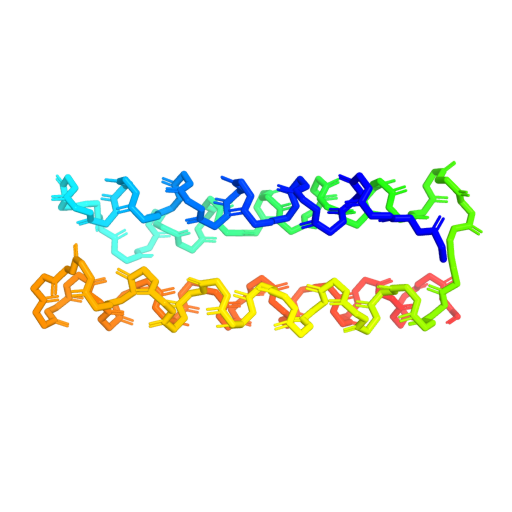1 98 ? -14.572 18.442 -0.008 1.00 32.31 96 GLU A N 1
ATOM 739 C CA . GLU A 1 98 ? -14.093 17.355 0.856 1.00 34.48 96 GLU A CA 1
ATOM 740 C C . GLU A 1 98 ? -13.145 17.924 1.910 1.00 45.67 96 GLU A C 1
ATOM 741 O O . GLU A 1 98 ? -13.106 17.400 2.986 1.00 48.47 96 GLU A O 1
ATOM 747 N N . HIS A 1 99 ? -12.455 19.002 1.588 1.00 38.41 97 HIS A N 1
ATOM 748 C CA . HIS A 1 99 ? -11.500 19.620 2.531 1.00 42.93 97 HIS A CA 1
ATOM 749 C C . HIS A 1 99 ? -12.255 20.191 3.726 1.00 44.63 97 HIS A C 1
ATOM 750 O O . HIS A 1 99 ? -11.746 20.050 4.798 1.00 60.44 97 HIS A O 1
ATOM 757 N N . HIS A 1 100 ? -13.429 20.757 3.461 1.00 30.00 98 HIS A N 1
ATOM 758 C CA . HIS A 1 100 ? -14.530 21.325 4.304 1.00 30.00 98 HIS A CA 1
ATOM 759 C C . HIS A 1 100 ? -14.554 22.850 4.243 1.00 30.00 98 HIS A C 1
ATOM 760 O O . HIS A 1 100 ? -14.930 23.352 3.184 1.00 30.00 98 HIS A O 1
#

Radius of gyration: 12.78 Å; Cα contacts (8 Å, |Δi|>4): 108; chains: 1; bounding box: 17×27×39 Å

Sequence (99 aa):
GHPEIVAAAVAFVRQIWEYARQGMSLDEMIAWAVKYAKKIFDLVKKMGASDEVLKKVMDAVLAAAQAYAQQLNDEAAQRLLVAAQVIVQVLQQLGLEHH

Secondary structure (DSSP, 8-state):
--HHHHHHHHHHHHHHHHHHHTT--HHHHHHHHHHHHHHHHHHHHHTT--HHHHHHHHHHHHHHHHHHHTTS-HHHHHHHHHHHHHHHHHHHHHHHHH-